Protein AF-A0A8T5DJH9-F1 (afdb_monomer)

Solvent-accessible surface area (backbone atoms only — not comparable to full-atom values): 6081 Å² total; per-residue (Å²): 113,91,72,55,68,74,57,42,52,52,52,35,53,40,42,75,71,71,45,51,72,66,62,48,31,74,74,41,70,94,45,56,65,64,42,52,57,72,70,37,81,78,52,51,71,70,54,46,52,51,49,43,51,54,48,60,59,47,54,80,76,50,86,52,70,66,66,40,49,53,48,50,55,50,41,52,53,53,48,50,54,51,49,52,52,52,52,52,52,51,55,50,51,54,51,49,51,57,50,54,64,60,72,77,108

Radius of gyration: 17.49 Å; Cα contacts (8 Å, |Δi|>4): 54; chains: 1; bounding box: 40×26×56 Å

Secondary structure (DSSP, 8-state):
-PPPHHHHHHHHHHHHTT--HHHHHHH-TTS-HHHHHHHSS---HHHHHHHHHHHHHHHTT--SHHHHHHHHHHHHHHHHHHHHHHHHHHHHHHHHHHHHHHHT-

pLDDT: mean 86.36, std 9.09, range [48.19, 95.81]

Nearest PDB structures (foldseek):
  4a5x-assembly1_A  TM=6.898E-01  e=7.047E-01  Homo sapiens
  2ymb-assembly1_D  TM=5.860E-01  e=9.003E-01  Homo sapiens
  3k6c-assembly1_J  TM=7.624E-01  e=6.791E+00  Nitrosomonas europaea

Foldseek 3Di:
DADDPVLLVVLLVCVVVVDDLVNVCVVCVVDDSVNNQVSHLDHPLVRLVVVLVVLVVVLVVDDDPVVNVVSVVVNVVSVVSSVVVVVVVVVVVVVVVVVVVVVVD

Mean predicted aligned error: 8.23 Å

Structure (mmCIF, N/CA/C/O backbone):
data_AF-A0A8T5DJH9-F1
#
_entry.id   AF-A0A8T5DJH9-F1
#
loop_
_atom_site.group_PDB
_atom_site.id
_atom_site.type_symbol
_atom_site.label_atom_id
_atom_site.label_alt_id
_atom_site.label_comp_id
_atom_site.label_asym_id
_atom_site.label_entity_id
_atom_site.label_seq_id
_atom_site.pdbx_PDB_ins_code
_atom_site.Cartn_x
_atom_site.Cartn_y
_atom_site.Cartn_z
_atom_site.occupancy
_atom_site.B_iso_or_equiv
_atom_site.auth_seq_id
_atom_site.auth_comp_id
_atom_site.auth_asym_id
_atom_site.auth_atom_id
_atom_site.pdbx_PDB_model_num
ATOM 1 N N . MET A 1 1 ? -11.470 5.665 -16.719 1.00 77.94 1 MET A N 1
ATOM 2 C CA . MET A 1 1 ? -11.684 7.118 -16.512 1.00 77.94 1 MET A CA 1
ATOM 3 C C . MET A 1 1 ? -10.792 7.653 -15.392 1.00 77.94 1 MET A C 1
ATOM 5 O O . MET A 1 1 ? -10.798 7.104 -14.300 1.00 77.94 1 MET A O 1
ATOM 9 N N . LYS A 1 2 ? -10.048 8.749 -15.609 1.00 84.81 2 LYS A N 1
ATOM 10 C CA . LYS A 1 2 ? -9.227 9.363 -14.545 1.00 84.81 2 LYS A CA 1
ATOM 11 C C . LYS A 1 2 ? -10.114 9.991 -13.459 1.00 84.81 2 LYS A C 1
ATOM 13 O O . LYS A 1 2 ? -10.923 10.874 -13.744 1.00 84.81 2 LYS A O 1
ATOM 18 N N . ILE A 1 3 ? -9.955 9.549 -12.216 1.00 88.00 3 ILE A N 1
ATOM 19 C CA . ILE A 1 3 ? -10.671 10.055 -11.045 1.00 88.00 3 ILE A CA 1
ATOM 20 C C . ILE A 1 3 ? -10.102 11.429 -10.682 1.00 88.00 3 ILE A C 1
ATOM 22 O O . ILE A 1 3 ? -8.890 11.612 -10.566 1.00 88.00 3 ILE A O 1
ATOM 26 N N . LYS A 1 4 ? -10.983 12.417 -10.480 1.00 91.75 4 LYS A N 1
ATOM 27 C CA . LYS A 1 4 ? -10.573 13.766 -10.051 1.00 91.75 4 LYS A CA 1
ATOM 28 C C . LYS A 1 4 ? -9.800 13.688 -8.729 1.00 91.75 4 LYS A C 1
ATOM 30 O O . LYS A 1 4 ? -10.285 13.056 -7.792 1.00 91.75 4 LYS A O 1
ATOM 35 N N . THR A 1 5 ? -8.681 14.407 -8.607 1.00 87.19 5 THR A N 1
ATOM 36 C CA . THR A 1 5 ? -7.777 14.378 -7.436 1.00 87.19 5 THR A CA 1
ATOM 37 C C . THR A 1 5 ? -8.513 14.507 -6.099 1.00 87.19 5 THR A C 1
ATOM 39 O O . THR A 1 5 ? -8.337 13.678 -5.213 1.00 87.19 5 THR A O 1
ATOM 42 N N . ASN A 1 6 ? -9.437 15.466 -5.975 1.00 90.25 6 ASN A N 1
ATOM 43 C CA . ASN A 1 6 ? -10.221 15.656 -4.746 1.00 90.25 6 ASN A CA 1
ATOM 44 C C . ASN A 1 6 ? -11.140 14.468 -4.426 1.00 90.25 6 ASN A C 1
ATOM 46 O O . ASN A 1 6 ? -11.379 14.157 -3.262 1.00 90.25 6 ASN A O 1
ATOM 50 N N . THR A 1 7 ? -11.676 13.801 -5.450 1.00 91.31 7 THR A N 1
ATOM 51 C CA . THR A 1 7 ? -12.480 12.587 -5.252 1.00 91.31 7 THR A CA 1
ATOM 52 C C . THR A 1 7 ? -11.593 11.420 -4.842 1.00 91.31 7 THR A C 1
ATOM 54 O O . THR A 1 7 ? -11.943 10.685 -3.926 1.00 91.31 7 THR A O 1
ATOM 57 N N . LEU A 1 8 ? -10.414 11.309 -5.451 1.00 88.56 8 LEU A N 1
ATOM 58 C CA . LEU A 1 8 ? -9.455 10.265 -5.134 1.00 88.56 8 LEU A CA 1
ATOM 59 C C . LEU A 1 8 ? -8.951 10.355 -3.686 1.00 88.56 8 LEU A C 1
ATOM 61 O O . LEU A 1 8 ? -8.878 9.344 -2.994 1.00 88.56 8 LEU A O 1
ATOM 65 N N . ILE A 1 9 ? -8.687 11.570 -3.192 1.00 88.69 9 ILE A N 1
ATOM 66 C CA . ILE A 1 9 ? -8.342 11.816 -1.782 1.00 88.69 9 ILE A CA 1
ATOM 67 C C . ILE A 1 9 ? -9.456 11.305 -0.860 1.00 88.69 9 ILE A C 1
ATOM 69 O O . ILE A 1 9 ? -9.178 10.576 0.090 1.00 88.69 9 ILE A O 1
ATOM 73 N N . LYS A 1 10 ? -10.722 11.623 -1.162 1.00 92.38 10 LYS A N 1
ATOM 74 C CA . LYS A 1 10 ? -11.873 11.164 -0.367 1.00 92.38 10 LYS A CA 1
ATOM 75 C C . LYS A 1 10 ? -12.033 9.643 -0.393 1.00 92.38 10 LYS A C 1
ATOM 77 O O . LYS A 1 10 ? -12.339 9.054 0.638 1.00 92.38 10 LYS A O 1
ATOM 82 N N . MET A 1 11 ? -11.819 9.001 -1.541 1.00 91.94 11 MET A N 1
ATOM 83 C CA . MET A 1 11 ? -11.839 7.537 -1.654 1.00 91.94 11 MET A CA 1
ATOM 84 C C . MET A 1 11 ? -10.741 6.904 -0.793 1.00 91.94 11 MET A C 1
ATOM 86 O O . MET A 1 11 ? -11.022 6.009 -0.004 1.00 91.94 11 MET A O 1
ATOM 90 N N . ASN A 1 12 ? -9.520 7.438 -0.847 1.00 85.00 12 ASN A N 1
ATOM 91 C CA . ASN A 1 12 ? -8.411 6.964 -0.017 1.00 85.00 12 ASN A CA 1
ATOM 92 C C . ASN A 1 12 ? -8.666 7.158 1.484 1.00 85.00 12 ASN A C 1
ATOM 94 O O . ASN A 1 12 ? -8.306 6.297 2.278 1.00 85.00 12 ASN A O 1
ATOM 98 N N . GLN A 1 13 ? -9.329 8.247 1.881 1.00 86.25 13 GLN A N 1
ATOM 99 C CA . GLN A 1 13 ? -9.751 8.454 3.270 1.00 86.25 13 GLN A CA 1
ATOM 100 C C . GLN A 1 13 ? -10.807 7.439 3.725 1.00 86.25 13 GLN A C 1
ATOM 102 O O . GLN A 1 13 ? -10.816 7.063 4.892 1.00 86.25 13 GLN A O 1
ATOM 107 N N . LEU A 1 14 ? -11.708 7.004 2.837 1.00 87.50 14 LEU A N 1
ATO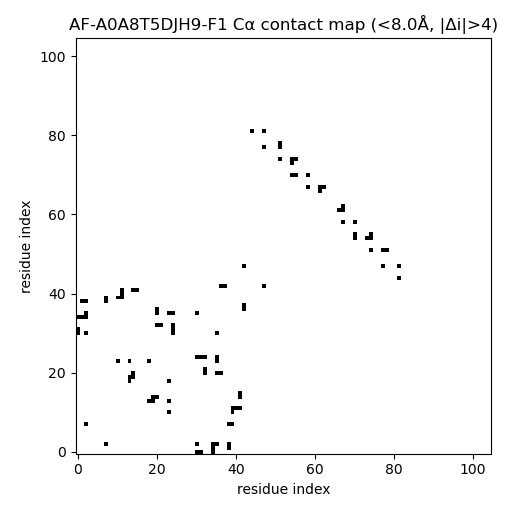M 108 C CA . LEU A 1 14 ? -12.683 5.956 3.158 1.00 87.50 14 LEU A CA 1
ATOM 109 C C . LEU A 1 14 ? -11.984 4.610 3.365 1.00 87.50 14 LEU A C 1
ATOM 111 O O . LEU A 1 14 ? -12.264 3.943 4.358 1.00 87.50 14 LEU A O 1
ATOM 115 N N . LEU A 1 15 ? -11.033 4.266 2.494 1.00 82.12 15 LEU A N 1
ATOM 116 C CA . LEU A 1 15 ? -10.209 3.061 2.647 1.00 82.12 15 LEU A CA 1
ATOM 117 C C . LEU A 1 15 ? -9.423 3.090 3.968 1.00 82.12 15 LEU A C 1
ATOM 119 O O . LEU A 1 15 ? -9.449 2.120 4.718 1.00 82.12 15 LEU A O 1
ATOM 123 N N . ALA A 1 16 ? -8.822 4.232 4.319 1.00 72.62 16 ALA A N 1
ATOM 124 C CA . ALA A 1 16 ? -8.121 4.416 5.595 1.00 72.62 16 ALA A CA 1
ATOM 125 C C . ALA A 1 16 ? -9.033 4.264 6.830 1.00 72.62 16 ALA A C 1
ATOM 127 O O . ALA A 1 16 ? -8.558 3.967 7.922 1.00 72.62 16 ALA A O 1
ATOM 128 N N . LYS A 1 17 ? -10.348 4.461 6.669 1.00 80.81 17 LYS A N 1
ATOM 129 C CA . LYS A 1 17 ? -11.366 4.241 7.710 1.00 80.81 17 LYS A CA 1
ATOM 130 C C . LYS A 1 17 ? -11.944 2.819 7.694 1.00 80.81 17 LYS A C 1
ATOM 132 O O . LYS A 1 17 ? -12.938 2.570 8.369 1.00 80.81 17 LYS A O 1
ATOM 137 N N . GLY A 1 18 ? -11.359 1.908 6.915 1.00 75.44 18 GLY A N 1
ATOM 138 C CA . GLY A 1 18 ? -11.765 0.505 6.841 1.00 75.44 18 GLY A CA 1
ATOM 139 C C . GLY A 1 18 ? -12.909 0.211 5.870 1.00 75.44 18 GLY A C 1
ATOM 140 O O . GLY A 1 18 ? -13.440 -0.895 5.898 1.00 75.44 18 GLY A O 1
ATOM 141 N N . LYS A 1 19 ? -13.308 1.161 5.011 1.00 84.50 19 LYS A N 1
ATOM 142 C CA . LYS A 1 19 ? -14.260 0.869 3.926 1.00 84.50 19 LYS A CA 1
ATOM 143 C C . LYS A 1 19 ? -13.597 0.039 2.834 1.00 84.50 19 LYS A C 1
ATOM 145 O O . LYS A 1 19 ? -12.410 0.203 2.565 1.00 84.50 19 LYS A O 1
ATOM 150 N N . THR A 1 20 ? -14.368 -0.835 2.198 1.00 83.94 20 THR A N 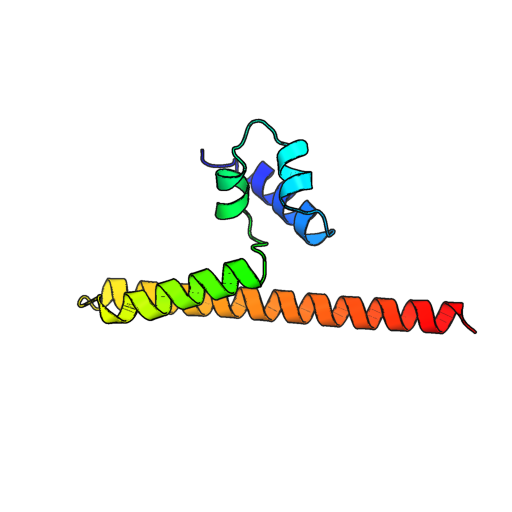1
ATOM 151 C CA . THR A 1 20 ? -13.895 -1.671 1.090 1.00 83.94 20 THR A CA 1
ATOM 152 C C . THR A 1 20 ? -13.957 -0.919 -0.244 1.00 83.94 20 THR A C 1
ATOM 154 O O . THR A 1 20 ? -14.609 0.118 -0.368 1.00 83.94 20 THR A O 1
ATOM 157 N N . ILE A 1 21 ? -13.293 -1.445 -1.279 1.00 85.44 21 ILE A N 1
ATOM 158 C CA . ILE A 1 21 ? -13.432 -0.917 -2.648 1.00 85.44 21 ILE A CA 1
ATOM 159 C C . ILE A 1 21 ? -14.880 -1.073 -3.142 1.00 85.44 21 ILE A C 1
ATOM 161 O O . ILE A 1 21 ? -15.365 -0.182 -3.833 1.00 85.44 21 ILE A O 1
ATOM 165 N N . ALA A 1 22 ? -15.586 -2.135 -2.731 1.00 87.25 22 ALA A N 1
ATOM 166 C CA . ALA A 1 22 ? -17.007 -2.323 -3.025 1.00 87.25 22 ALA A CA 1
ATOM 167 C C . ALA A 1 22 ? -17.869 -1.211 -2.400 1.00 87.25 22 ALA A C 1
ATOM 169 O O . ALA A 1 22 ? -18.611 -0.551 -3.120 1.00 87.25 22 ALA A O 1
ATOM 170 N N . ASP A 1 23 ? -17.658 -0.881 -1.118 1.00 91.38 23 ASP A N 1
ATOM 171 C CA . ASP A 1 23 ? -18.370 0.227 -0.453 1.00 91.38 23 ASP A CA 1
ATOM 172 C C . ASP 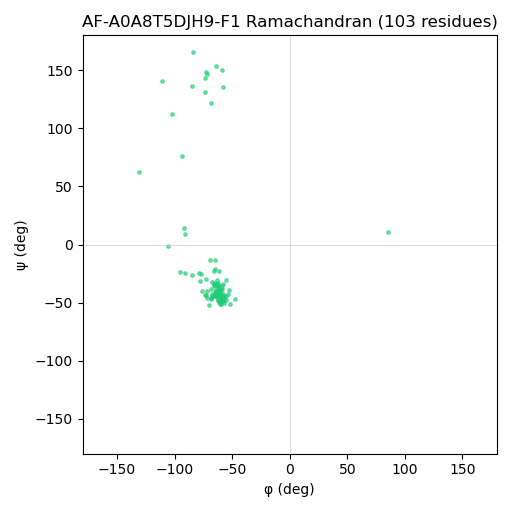A 1 23 ? -18.152 1.572 -1.173 1.00 91.38 23 ASP A C 1
ATOM 174 O O . ASP A 1 23 ? -19.004 2.464 -1.175 1.00 91.38 23 ASP A O 1
ATOM 178 N N . ILE A 1 24 ? -16.957 1.763 -1.740 1.00 92.19 24 ILE A N 1
ATOM 179 C CA . ILE A 1 24 ? -16.605 2.974 -2.484 1.00 92.19 24 ILE A CA 1
ATOM 180 C C . ILE A 1 24 ? -17.238 2.958 -3.870 1.00 92.19 24 ILE A C 1
ATOM 182 O O . ILE A 1 24 ? -17.709 4.002 -4.316 1.00 92.19 24 ILE A O 1
ATOM 186 N N . TYR A 1 25 ? -17.266 1.810 -4.539 1.00 92.69 25 TYR A N 1
ATOM 187 C CA . TYR A 1 25 ? -17.947 1.642 -5.816 1.00 92.69 25 TYR A CA 1
ATOM 188 C C . TYR A 1 25 ? -19.436 1.988 -5.696 1.00 92.69 25 TYR A C 1
ATOM 190 O O . TYR A 1 25 ? -19.911 2.847 -6.439 1.00 92.69 25 TYR A O 1
ATOM 198 N N . ASP A 1 26 ? -20.114 1.468 -4.671 1.00 94.31 26 ASP A N 1
ATOM 199 C CA . ASP A 1 26 ? -21.524 1.770 -4.393 1.00 94.31 26 ASP A CA 1
ATOM 200 C C . ASP A 1 26 ? -21.759 3.272 -4.163 1.00 94.31 26 ASP A C 1
ATOM 202 O O . ASP A 1 26 ? -22.763 3.846 -4.588 1.00 94.31 26 ASP A O 1
ATOM 206 N N . LYS A 1 27 ? -20.799 3.952 -3.523 1.00 94.94 27 LYS A N 1
ATOM 207 C CA . LYS A 1 27 ? -20.867 5.394 -3.241 1.00 94.94 27 LYS A CA 1
ATOM 208 C C . LYS A 1 27 ? -20.518 6.279 -4.441 1.00 94.94 27 LYS A C 1
ATOM 210 O O . LYS A 1 27 ? -20.907 7.449 -4.475 1.00 94.94 27 LYS A O 1
ATOM 215 N N . TYR A 1 28 ? -19.752 5.771 -5.402 1.00 92.94 28 TYR A N 1
ATOM 216 C CA . TYR A 1 28 ? -19.293 6.530 -6.563 1.00 92.94 28 TYR A CA 1
ATOM 217 C C . TYR A 1 28 ? -19.548 5.766 -7.874 1.00 92.94 28 TYR A C 1
ATOM 219 O O . TYR A 1 28 ? -18.598 5.535 -8.627 1.00 92.94 28 TYR A O 1
ATOM 227 N N . PRO A 1 29 ? -20.820 5.484 -8.220 1.00 90.12 29 PRO A N 1
ATOM 228 C CA . PRO A 1 29 ? -21.188 4.617 -9.348 1.00 90.12 29 PRO A CA 1
ATOM 229 C C . PRO A 1 29 ? -20.782 5.174 -10.720 1.00 90.12 29 PRO A C 1
ATOM 231 O O . PRO A 1 29 ? -20.772 4.464 -11.717 1.00 90.12 29 PRO A O 1
ATOM 234 N N . ARG A 1 30 ? -20.411 6.460 -10.789 1.00 93.31 30 ARG A N 1
ATOM 235 C CA . ARG A 1 30 ? -19.884 7.093 -12.008 1.00 93.31 30 ARG A CA 1
ATOM 236 C C . ARG A 1 30 ? -18.494 6.596 -12.422 1.00 93.31 30 ARG A C 1
ATOM 238 O O . ARG A 1 30 ? -18.033 6.961 -13.499 1.00 93.31 30 ARG A O 1
ATOM 245 N N . TYR A 1 31 ? -17.787 5.883 -11.548 1.00 91.81 31 TYR A N 1
ATOM 246 C CA . TYR A 1 31 ? -16.487 5.299 -11.858 1.00 91.81 31 TYR A CA 1
ATOM 247 C C . TYR A 1 31 ? -16.621 3.787 -11.914 1.00 91.81 31 TYR A C 1
ATOM 249 O O . TYR A 1 31 ? -17.311 3.191 -11.090 1.00 91.81 31 TYR A O 1
ATOM 257 N N . SER A 1 32 ? -15.928 3.170 -12.867 1.00 90.25 32 SER A N 1
ATOM 258 C CA . SER A 1 32 ? -15.853 1.716 -12.902 1.00 90.25 32 SER A CA 1
ATOM 259 C C . SER A 1 32 ? -15.134 1.191 -11.660 1.00 90.25 32 SER A C 1
ATOM 261 O O . SER A 1 32 ? -14.287 1.871 -11.068 1.00 90.25 32 SER A O 1
ATOM 263 N N . TYR A 1 33 ? -15.454 -0.045 -11.285 1.00 83.50 33 TYR A N 1
ATOM 264 C CA . TYR A 1 33 ? -14.749 -0.741 -10.216 1.00 83.50 33 TYR A CA 1
ATOM 265 C C . TYR A 1 33 ? -13.231 -0.747 -10.465 1.00 83.50 33 TYR A C 1
ATOM 267 O O . TYR A 1 33 ? -12.452 -0.430 -9.567 1.00 83.50 33 TYR A O 1
ATOM 275 N N . ASP A 1 34 ? -12.822 -0.996 -11.712 1.00 81.38 34 ASP A N 1
ATOM 276 C CA . ASP A 1 34 ? -11.420 -0.979 -12.132 1.00 81.38 34 ASP A CA 1
ATOM 277 C C . ASP A 1 34 ? -10.774 0.400 -11.978 1.00 81.38 34 ASP A C 1
ATOM 279 O O . ASP A 1 34 ? -9.645 0.501 -11.497 1.00 81.38 34 ASP A O 1
ATOM 283 N N . ASP A 1 35 ? -11.477 1.482 -12.321 1.00 84.62 35 ASP A N 1
ATOM 284 C CA . ASP A 1 35 ? -10.954 2.838 -12.144 1.00 84.62 35 ASP A CA 1
ATOM 285 C C . ASP A 1 35 ? -10.648 3.140 -10.676 1.00 84.62 35 ASP A C 1
ATOM 287 O O . ASP A 1 35 ? -9.598 3.711 -10.369 1.00 84.62 35 ASP A O 1
ATOM 291 N N . ILE A 1 36 ? -11.541 2.738 -9.769 1.00 85.75 36 ILE A N 1
ATOM 292 C CA . ILE A 1 36 ? -11.365 2.911 -8.323 1.00 85.75 36 ILE A CA 1
ATOM 293 C C . ILE A 1 36 ? -10.223 2.018 -7.832 1.00 85.75 36 ILE A C 1
ATOM 295 O O . ILE A 1 36 ? -9.326 2.493 -7.131 1.00 85.75 36 ILE A O 1
ATOM 299 N N . TYR A 1 37 ? -10.216 0.749 -8.238 1.00 79.69 37 TYR A N 1
ATOM 300 C CA . TYR A 1 37 ? -9.204 -0.230 -7.854 1.00 79.69 37 TYR A CA 1
ATOM 301 C C . TYR A 1 37 ? -7.787 0.202 -8.253 1.00 79.69 37 TYR A C 1
ATOM 303 O O . TYR A 1 37 ? -6.861 0.144 -7.443 1.00 79.69 37 TYR A O 1
ATOM 311 N N . TRP A 1 38 ? -7.603 0.678 -9.485 1.00 75.12 38 TRP A N 1
ATOM 312 C CA . TRP A 1 38 ? -6.279 1.038 -9.991 1.00 75.12 38 TRP A CA 1
ATOM 313 C C . TRP A 1 38 ? -5.774 2.385 -9.482 1.00 75.12 38 TRP A C 1
ATOM 315 O O . TRP A 1 38 ? -4.561 2.553 -9.320 1.00 75.12 38 TRP A O 1
ATOM 325 N N . GLN A 1 39 ? -6.666 3.345 -9.232 1.00 84.56 39 GLN A N 1
ATOM 326 C CA . GLN A 1 39 ? -6.260 4.718 -8.916 1.00 84.56 39 GLN A CA 1
ATOM 327 C C . GLN A 1 39 ? -6.179 4.996 -7.414 1.00 84.56 39 GLN A C 1
ATOM 329 O O . GLN A 1 39 ? -5.450 5.905 -7.014 1.00 84.56 39 GLN A O 1
ATOM 334 N N . THR A 1 40 ? -6.894 4.246 -6.569 1.00 81.06 40 THR A N 1
ATOM 335 C CA . THR A 1 40 ? -6.812 4.410 -5.109 1.00 81.06 40 THR A CA 1
ATOM 336 C C . THR A 1 40 ? -5.489 3.878 -4.537 1.00 81.06 40 THR A C 1
ATOM 338 O O . THR A 1 40 ? -4.879 2.948 -5.062 1.00 81.06 40 THR A O 1
ATOM 341 N N . LYS A 1 41 ? -5.019 4.515 -3.455 1.00 65.94 41 LYS A N 1
ATOM 342 C CA . LYS A 1 41 ? -3.759 4.211 -2.755 1.00 65.94 41 LYS A CA 1
ATOM 343 C C . LYS A 1 41 ? -3.825 2.917 -1.944 1.00 65.94 41 LYS A C 1
ATOM 345 O O . LYS A 1 41 ? -2.811 2.256 -1.760 1.00 65.94 41 LYS A O 1
ATOM 350 N N . TYR A 1 42 ? -5.004 2.544 -1.452 1.00 60.91 42 TYR A N 1
ATOM 351 C CA . TYR A 1 42 ? -5.176 1.335 -0.645 1.00 60.91 42 TYR A CA 1
ATOM 352 C C . T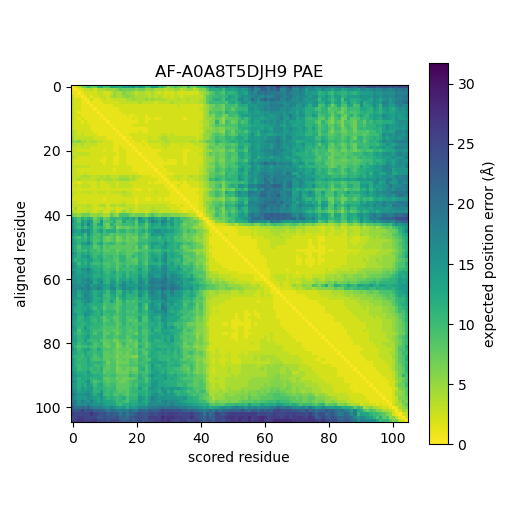YR A 1 42 ? -5.575 0.163 -1.532 1.00 60.91 42 TYR A C 1
ATOM 354 O O . TYR A 1 42 ? -6.730 -0.255 -1.595 1.00 60.91 42 TYR A O 1
ATOM 362 N N . ARG A 1 43 ? -4.578 -0.362 -2.239 1.00 64.56 43 ARG A N 1
ATOM 363 C CA . ARG A 1 43 ? -4.683 -1.669 -2.881 1.00 64.56 43 ARG A CA 1
ATOM 364 C C . ARG A 1 43 ? -4.610 -2.736 -1.786 1.00 64.56 43 ARG A C 1
ATOM 366 O O . ARG A 1 43 ? -3.901 -2.566 -0.798 1.00 64.56 43 ARG A O 1
ATOM 373 N N . SER A 1 44 ? -5.365 -3.823 -1.933 1.00 72.00 44 SER A N 1
ATOM 374 C CA . SER A 1 44 ? -5.293 -4.933 -0.976 1.00 72.00 44 SER A CA 1
ATOM 375 C C . SER A 1 44 ? -3.864 -5.482 -0.914 1.00 72.00 44 SER A C 1
ATOM 377 O O . SER A 1 44 ? -3.162 -5.477 -1.925 1.00 72.00 44 SER A O 1
ATOM 379 N N . PHE A 1 45 ? -3.440 -6.022 0.231 1.00 79.88 45 PHE A N 1
ATOM 380 C CA . PHE A 1 45 ? -2.103 -6.620 0.369 1.00 79.88 45 PHE A CA 1
ATOM 381 C C . PHE A 1 45 ? -1.810 -7.666 -0.709 1.00 79.88 45 PHE A C 1
ATOM 383 O O . PHE A 1 45 ? -0.715 -7.714 -1.270 1.00 79.88 45 PHE A O 1
ATOM 390 N N . VAL A 1 46 ? -2.823 -8.463 -1.055 1.00 79.00 46 VAL A N 1
ATOM 391 C CA . VAL A 1 46 ? -2.752 -9.455 -2.132 1.00 79.00 46 VAL A CA 1
ATOM 392 C C . VAL A 1 46 ? -2.546 -8.779 -3.490 1.00 79.00 46 VAL A C 1
ATOM 394 O O . VAL A 1 46 ? -1.696 -9.215 -4.268 1.00 79.00 46 VAL A O 1
ATOM 397 N N . GLY A 1 47 ? -3.282 -7.699 -3.769 1.00 78.88 47 GLY A N 1
ATOM 398 C CA . GLY A 1 47 ? -3.127 -6.900 -4.983 1.00 78.88 47 GLY A CA 1
ATOM 399 C C . GLY A 1 47 ? -1.729 -6.294 -5.092 1.00 78.88 47 GLY A C 1
ATOM 400 O O . GLY A 1 47 ? -1.063 -6.482 -6.112 1.00 78.88 47 GLY A O 1
ATOM 401 N N . THR A 1 48 ? -1.251 -5.648 -4.024 1.00 83.75 48 THR A N 1
ATOM 402 C CA . THR A 1 48 ? 0.094 -5.057 -3.912 1.00 83.75 48 THR A CA 1
ATOM 403 C C . THR A 1 48 ? 1.184 -6.096 -4.142 1.00 83.75 48 THR A C 1
ATOM 405 O O . THR A 1 48 ? 2.004 -5.927 -5.047 1.00 83.75 48 THR A O 1
ATOM 408 N N . LYS A 1 49 ? 1.117 -7.247 -3.458 1.00 89.19 49 LYS A N 1
ATOM 409 C CA . LYS A 1 49 ? 2.029 -8.381 -3.682 1.00 89.19 49 LYS A CA 1
ATOM 410 C C . LYS A 1 49 ? 2.029 -8.840 -5.143 1.00 89.19 49 LYS A C 1
ATOM 412 O O . LYS A 1 49 ? 3.092 -9.103 -5.712 1.00 89.19 49 LYS A O 1
ATOM 417 N N . ARG A 1 50 ? 0.851 -8.956 -5.769 1.00 86.19 50 ARG A N 1
ATOM 418 C C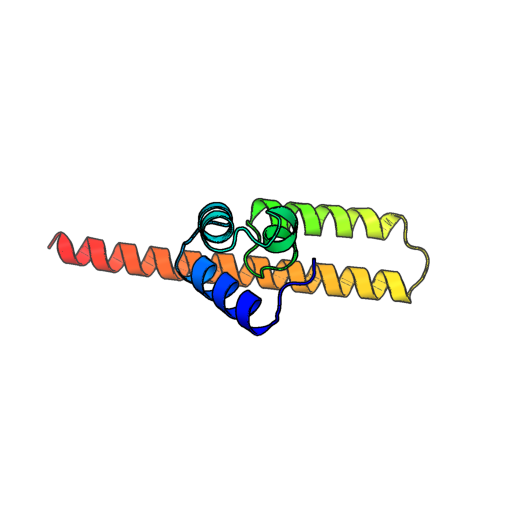A . ARG A 1 50 ? 0.728 -9.399 -7.167 1.00 86.19 50 ARG A CA 1
ATOM 419 C C . ARG A 1 50 ? 1.388 -8.416 -8.131 1.00 86.19 50 ARG A C 1
ATOM 421 O O . ARG A 1 50 ? 2.057 -8.850 -9.065 1.00 86.19 50 ARG A O 1
ATOM 428 N N . MET A 1 51 ? 1.240 -7.112 -7.907 1.00 85.75 51 MET A N 1
ATOM 429 C CA . MET A 1 51 ? 1.895 -6.105 -8.748 1.00 85.75 51 MET A CA 1
ATOM 430 C C . MET A 1 51 ? 3.404 -6.112 -8.570 1.00 85.75 51 MET A C 1
ATOM 432 O O . MET A 1 51 ? 4.091 -6.171 -9.585 1.00 85.75 51 MET A O 1
ATOM 436 N N . ILE A 1 52 ? 3.909 -6.155 -7.332 1.00 91.81 52 ILE A N 1
ATOM 437 C CA . ILE A 1 52 ? 5.348 -6.309 -7.062 1.00 91.81 52 ILE A CA 1
ATOM 438 C C . ILE A 1 52 ? 5.882 -7.521 -7.831 1.00 91.81 52 ILE A C 1
ATOM 440 O O . ILE A 1 52 ? 6.805 -7.399 -8.630 1.00 91.81 52 ILE A O 1
ATOM 444 N N . THR A 1 53 ? 5.220 -8.673 -7.693 1.00 93.69 53 THR A N 1
ATOM 445 C CA . THR A 1 53 ? 5.602 -9.916 -8.385 1.00 93.69 53 THR A CA 1
ATOM 446 C C . THR A 1 53 ? 5.644 -9.739 -9.905 1.00 93.69 53 THR A C 1
ATOM 448 O O . THR A 1 53 ? 6.598 -10.154 -10.561 1.00 93.69 53 THR A O 1
ATOM 451 N N . ASN A 1 54 ? 4.621 -9.109 -10.487 1.00 90.75 54 ASN A N 1
ATOM 452 C CA . ASN A 1 54 ? 4.558 -8.877 -11.928 1.00 90.75 54 ASN A CA 1
ATOM 453 C C . ASN A 1 54 ? 5.660 -7.920 -12.411 1.00 90.75 54 ASN A C 1
ATOM 455 O O . ASN A 1 54 ? 6.183 -8.108 -13.506 1.00 90.75 54 ASN A O 1
ATOM 459 N N . ARG A 1 55 ? 6.023 -6.908 -11.615 1.00 92.38 55 ARG A N 1
ATOM 460 C CA . ARG A 1 55 ? 7.081 -5.936 -11.944 1.00 92.38 55 ARG A CA 1
ATOM 461 C C . ARG A 1 55 ? 8.459 -6.576 -11.838 1.00 92.38 55 ARG A C 1
ATOM 463 O O . ARG A 1 55 ? 9.244 -6.447 -12.772 1.00 92.38 55 ARG A O 1
ATOM 470 N N . VAL A 1 56 ? 8.698 -7.365 -10.790 1.00 95.81 56 VAL A N 1
ATOM 471 C CA . VAL A 1 56 ? 9.920 -8.171 -10.636 1.00 95.81 56 VAL A CA 1
ATOM 472 C C . VAL A 1 56 ? 10.100 -9.117 -11.824 1.00 95.81 56 VAL A C 1
ATOM 474 O O . VAL A 1 56 ? 11.174 -9.161 -12.412 1.00 95.81 56 VAL A O 1
ATOM 477 N N . ARG A 1 57 ? 9.045 -9.826 -12.248 1.00 94.31 57 ARG A N 1
ATOM 478 C CA . ARG A 1 57 ? 9.104 -10.672 -13.455 1.00 94.31 57 ARG A CA 1
ATOM 479 C C . ARG A 1 57 ? 9.409 -9.861 -14.713 1.00 94.31 57 ARG A C 1
ATOM 481 O O . ARG A 1 57 ? 10.184 -10.306 -15.548 1.00 94.31 57 ARG A O 1
ATOM 488 N N . LYS A 1 58 ? 8.840 -8.657 -14.839 1.00 92.56 58 LYS A N 1
ATOM 489 C CA . LYS A 1 58 ? 9.070 -7.777 -15.992 1.00 92.56 58 LYS A CA 1
ATOM 490 C C . LYS A 1 58 ? 10.531 -7.326 -16.116 1.00 92.56 58 LYS A C 1
ATOM 492 O O . LYS A 1 58 ? 10.990 -7.157 -17.241 1.00 92.56 58 LYS A O 1
ATOM 497 N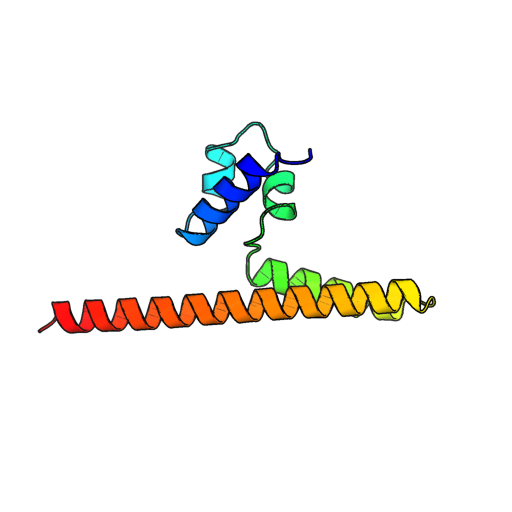 N . LEU A 1 59 ? 11.271 -7.197 -15.008 1.00 93.56 59 LEU A N 1
ATOM 498 C CA . LEU A 1 59 ? 12.701 -6.847 -15.036 1.00 93.56 59 LEU A CA 1
ATOM 499 C C . LEU A 1 59 ? 13.535 -7.808 -15.896 1.00 93.56 59 LEU A C 1
ATOM 501 O O . LEU A 1 59 ? 14.510 -7.374 -16.502 1.00 93.56 59 LEU A O 1
ATOM 505 N N . GLN A 1 60 ? 13.137 -9.082 -15.990 1.00 93.12 60 GLN A N 1
ATOM 506 C CA . GLN A 1 60 ? 13.845 -10.100 -16.777 1.00 93.12 60 GLN A CA 1
ATOM 507 C C . GLN A 1 60 ? 13.821 -9.819 -18.285 1.00 93.12 60 GLN A C 1
ATOM 509 O O . GLN A 1 60 ? 14.690 -10.292 -19.009 1.00 93.12 60 GLN A O 1
ATOM 514 N N . PHE A 1 61 ? 12.843 -9.045 -18.759 1.00 94.19 61 PHE A N 1
ATOM 515 C CA . PHE A 1 61 ? 12.625 -8.784 -20.184 1.00 94.19 61 PHE A CA 1
ATOM 516 C C . PHE A 1 61 ? 13.048 -7.372 -20.609 1.00 94.19 61 PHE A C 1
ATOM 518 O O . PHE A 1 61 ? 12.898 -7.004 -21.772 1.00 94.19 61 PHE A O 1
ATOM 525 N N . VAL A 1 62 ? 13.535 -6.550 -19.674 1.00 94.25 62 VAL A N 1
ATOM 526 C CA . VAL A 1 62 ? 13.827 -5.131 -19.910 1.00 94.25 62 VAL A CA 1
ATOM 527 C C . VAL A 1 62 ? 15.325 -4.936 -20.096 1.00 94.25 62 VAL A C 1
ATOM 529 O O . VAL A 1 62 ? 16.119 -5.073 -19.160 1.00 94.25 62 VAL A O 1
ATOM 532 N N . ASN A 1 63 ? 15.711 -4.581 -21.318 1.00 93.12 63 ASN A N 1
ATOM 533 C CA . ASN A 1 63 ? 17.113 -4.433 -21.708 1.00 93.12 63 ASN A CA 1
ATOM 534 C C . ASN A 1 63 ? 17.639 -3.009 -21.514 1.00 93.12 63 ASN A C 1
ATOM 536 O O . ASN A 1 63 ? 18.837 -2.821 -21.313 1.00 93.12 63 ASN A O 1
ATOM 540 N N . ASP A 1 64 ? 16.764 -2.005 -21.528 1.00 95.50 64 ASP A N 1
ATOM 541 C CA . ASP A 1 64 ? 17.174 -0.618 -21.396 1.00 95.50 64 ASP A CA 1
ATOM 542 C C . ASP A 1 64 ? 17.323 -0.202 -19.922 1.00 95.50 64 ASP A C 1
ATOM 544 O O . ASP A 1 64 ? 16.506 -0.511 -19.049 1.00 95.50 64 A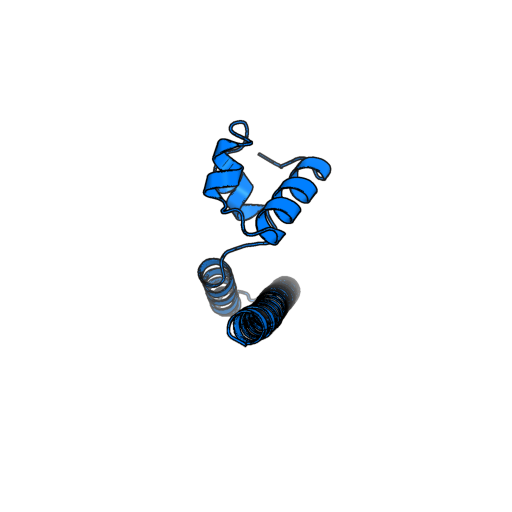SP A O 1
ATOM 548 N N . LYS A 1 65 ? 18.407 0.523 -19.634 1.00 95.12 65 LYS A N 1
ATOM 549 C CA . LYS A 1 65 ? 18.770 0.935 -18.271 1.00 95.12 65 LYS A CA 1
ATOM 550 C C . LYS A 1 65 ? 17.722 1.854 -17.636 1.00 95.12 65 LYS A C 1
ATOM 552 O O . LYS A 1 65 ? 17.506 1.781 -16.429 1.00 95.12 65 LYS A O 1
ATOM 557 N N . VAL A 1 66 ? 17.089 2.713 -18.434 1.00 95.19 66 VAL A N 1
ATOM 558 C CA . VAL A 1 66 ? 16.131 3.718 -17.953 1.00 95.19 66 VAL A CA 1
ATOM 559 C C . VAL A 1 66 ? 14.839 3.053 -17.481 1.00 95.19 66 VAL A C 1
ATOM 561 O O . VAL A 1 66 ? 14.441 3.251 -16.336 1.00 95.19 66 VAL A O 1
ATOM 564 N N . SER A 1 67 ? 14.225 2.200 -18.301 1.00 89.88 67 SER A N 1
ATOM 565 C CA . SER A 1 67 ? 13.010 1.471 -17.922 1.00 89.88 67 SER A CA 1
ATOM 566 C C . SER A 1 67 ? 13.285 0.462 -16.818 1.00 89.88 67 SER A C 1
ATOM 568 O O . SER A 1 67 ? 12.430 0.249 -15.961 1.00 89.88 67 SER A O 1
ATOM 570 N N . ARG A 1 68 ? 14.488 -0.131 -16.786 1.00 95.62 68 ARG A N 1
ATOM 571 C CA . ARG A 1 68 ? 14.896 -0.992 -15.672 1.00 95.62 68 ARG A CA 1
ATOM 572 C C . ARG A 1 68 ? 14.936 -0.213 -14.362 1.00 95.62 68 ARG A C 1
ATOM 574 O O . ARG A 1 68 ? 14.363 -0.680 -13.386 1.00 95.62 68 ARG A O 1
ATOM 581 N N . LYS A 1 69 ? 15.557 0.972 -14.352 1.00 95.69 69 LYS A N 1
ATOM 582 C CA . LYS A 1 69 ? 15.566 1.855 -13.180 1.00 95.69 69 LYS A CA 1
ATOM 583 C C . LYS A 1 69 ? 14.144 2.220 -12.755 1.00 95.69 69 LYS A C 1
ATOM 585 O O . LYS A 1 69 ? 13.799 2.016 -11.603 1.00 95.69 69 LYS A O 1
ATOM 590 N N . HIS A 1 70 ? 13.297 2.640 -13.692 1.00 90.75 70 HIS A N 1
ATOM 591 C CA . HIS A 1 70 ? 11.908 2.983 -13.383 1.00 90.75 70 HIS A CA 1
ATOM 592 C C . HIS A 1 70 ? 11.128 1.806 -12.769 1.00 90.75 70 HIS A C 1
ATOM 594 O O . HIS A 1 70 ? 10.305 2.002 -11.879 1.00 90.75 70 HIS A O 1
ATOM 600 N N . LEU A 1 71 ? 11.356 0.575 -13.235 1.00 90.56 71 LEU A N 1
ATOM 601 C CA . LE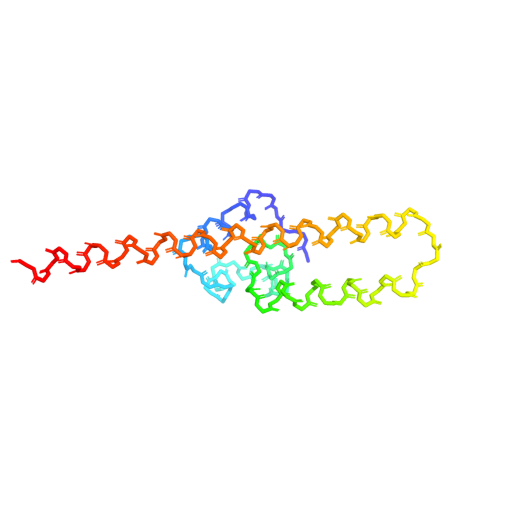U A 1 71 ? 10.729 -0.608 -12.641 1.00 90.56 71 LEU A CA 1
ATOM 602 C C . LEU A 1 71 ? 11.247 -0.900 -11.233 1.00 90.56 71 LEU A C 1
ATOM 604 O O . LEU A 1 71 ? 10.453 -1.308 -10.392 1.00 90.56 71 LEU A O 1
ATOM 608 N N . VAL A 1 72 ? 12.544 -0.706 -10.981 1.00 95.62 72 VAL A N 1
ATOM 609 C CA . VAL A 1 72 ? 13.117 -0.828 -9.632 1.00 95.62 72 VAL A CA 1
ATOM 610 C C . VAL A 1 72 ? 12.485 0.205 -8.700 1.00 95.62 72 VAL A C 1
ATOM 612 O O . VAL A 1 72 ? 11.947 -0.187 -7.670 1.00 95.62 72 VAL A O 1
ATOM 615 N N . ASP A 1 73 ? 12.427 1.471 -9.116 1.00 93.31 73 ASP A N 1
ATOM 616 C CA . ASP A 1 73 ? 11.816 2.554 -8.336 1.00 93.31 73 ASP A CA 1
ATOM 617 C C . ASP A 1 73 ? 10.315 2.266 -8.049 1.00 93.31 73 ASP A C 1
ATOM 619 O O . ASP A 1 73 ? 9.826 2.486 -6.939 1.00 93.31 73 ASP A O 1
ATOM 623 N N . GLU A 1 74 ? 9.567 1.706 -9.018 1.00 88.25 74 GLU A N 1
ATOM 624 C CA . GLU A 1 74 ? 8.166 1.279 -8.819 1.00 88.25 74 GLU A CA 1
ATOM 625 C C . GLU A 1 74 ? 8.056 0.132 -7.798 1.00 88.25 74 GLU A C 1
ATOM 627 O O . GLU A 1 74 ? 7.142 0.120 -6.972 1.00 88.25 74 GLU A O 1
ATOM 632 N N . ILE A 1 75 ? 8.970 -0.842 -7.845 1.00 93.44 75 ILE A N 1
ATOM 633 C CA . ILE A 1 75 ? 8.992 -1.976 -6.910 1.00 93.44 75 ILE A CA 1
ATOM 634 C C . ILE A 1 75 ? 9.297 -1.504 -5.487 1.00 93.44 75 ILE A C 1
ATOM 636 O O . ILE A 1 75 ? 8.619 -1.951 -4.560 1.00 93.44 75 ILE A O 1
ATOM 640 N N . GLU A 1 76 ? 10.274 -0.614 -5.312 1.00 94.56 76 GLU A N 1
ATOM 641 C CA . GLU A 1 76 ? 10.615 -0.026 -4.012 1.00 94.56 76 GLU A CA 1
ATOM 642 C C . GLU A 1 76 ? 9.411 0.716 -3.431 1.00 94.56 76 GLU A C 1
ATOM 644 O O . GLU A 1 76 ? 8.949 0.372 -2.344 1.00 94.56 76 GLU A O 1
ATOM 649 N N . SER A 1 77 ? 8.795 1.610 -4.211 1.00 87.75 77 SER A N 1
ATOM 650 C CA . SER A 1 77 ? 7.606 2.348 -3.772 1.00 87.75 77 SER A CA 1
ATOM 651 C C . SER A 1 77 ? 6.444 1.427 -3.379 1.00 87.75 77 SER A C 1
ATOM 653 O O . SER A 1 77 ? 5.798 1.660 -2.359 1.00 87.75 77 SER A O 1
ATOM 655 N N . LEU A 1 78 ? 6.169 0.370 -4.154 1.00 87.19 78 LEU A N 1
ATOM 656 C CA . LEU A 1 78 ? 5.115 -0.597 -3.819 1.00 87.19 78 LEU A CA 1
ATOM 657 C C . LEU A 1 78 ? 5.436 -1.392 -2.546 1.00 87.19 78 LEU A C 1
ATOM 659 O O . LEU A 1 78 ? 4.521 -1.788 -1.819 1.00 87.19 78 LEU A O 1
ATOM 663 N N . THR A 1 79 ? 6.716 -1.665 -2.299 1.00 92.75 79 THR A N 1
ATOM 664 C CA . THR A 1 79 ? 7.180 -2.407 -1.123 1.00 92.75 79 THR A CA 1
ATOM 665 C C . THR A 1 79 ? 7.082 -1.548 0.133 1.00 92.75 79 THR A C 1
ATOM 667 O O . THR A 1 79 ? 6.563 -2.020 1.146 1.00 92.75 79 THR A O 1
ATOM 670 N N . ASP A 1 80 ? 7.483 -0.281 0.047 1.00 90.25 80 ASP A N 1
ATOM 671 C CA . ASP A 1 80 ? 7.346 0.694 1.129 1.00 90.25 80 ASP A CA 1
ATOM 672 C C . ASP A 1 80 ? 5.87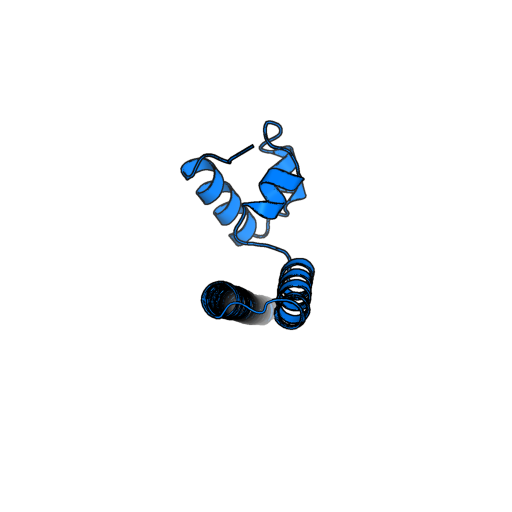7 0.901 1.500 1.00 90.25 80 ASP A C 1
ATOM 674 O O . ASP A 1 80 ? 5.506 0.792 2.672 1.00 90.25 80 ASP A O 1
ATOM 678 N N . ASP A 1 81 ? 5.011 1.110 0.505 1.00 83.56 81 ASP A N 1
ATOM 679 C CA . ASP A 1 81 ? 3.569 1.248 0.725 1.00 83.56 81 ASP A CA 1
ATOM 680 C C . ASP A 1 81 ? 2.993 0.017 1.442 1.00 83.56 81 ASP A C 1
ATOM 682 O O . ASP A 1 81 ? 2.227 0.150 2.404 1.00 83.56 81 ASP A O 1
ATOM 686 N N . LEU A 1 82 ? 3.389 -1.190 1.015 1.00 88.00 82 LEU A N 1
ATOM 687 C CA . LEU A 1 82 ? 2.963 -2.438 1.647 1.00 88.00 82 LEU A CA 1
ATOM 688 C C . LEU A 1 82 ? 3.430 -2.520 3.106 1.00 88.00 82 LEU A C 1
ATOM 690 O O . LEU A 1 82 ? 2.640 -2.871 3.986 1.00 88.00 82 LEU A O 1
ATOM 694 N N . TYR A 1 83 ? 4.691 -2.175 3.370 1.00 91.12 83 TYR A N 1
ATOM 695 C CA . TYR A 1 83 ? 5.260 -2.157 4.715 1.00 91.12 83 TYR A CA 1
ATOM 696 C C . TYR A 1 83 ? 4.512 -1.183 5.630 1.00 91.12 83 TYR A C 1
ATOM 698 O O . TYR A 1 83 ? 4.074 -1.569 6.718 1.00 91.12 83 TYR A O 1
ATOM 706 N N . TYR A 1 84 ? 4.315 0.064 5.197 1.00 85.81 84 TYR A N 1
ATOM 707 C CA . TYR A 1 84 ? 3.663 1.079 6.021 1.00 85.81 84 TYR A CA 1
ATOM 708 C C . TYR A 1 84 ? 2.208 0.731 6.323 1.00 85.81 84 TYR A C 1
ATOM 710 O O . TYR A 1 84 ? 1.764 0.924 7.455 1.00 85.81 84 TYR A O 1
ATOM 718 N N . GLN A 1 85 ? 1.474 0.174 5.357 1.00 82.56 85 GLN A N 1
ATOM 719 C CA . GLN A 1 85 ? 0.105 -0.283 5.596 1.00 82.56 85 GLN A CA 1
ATOM 720 C C . GLN A 1 85 ? 0.054 -1.440 6.603 1.00 82.56 85 GLN A C 1
ATOM 722 O O . GLN A 1 85 ? -0.774 -1.422 7.514 1.00 82.56 85 GLN A O 1
ATOM 727 N N . LEU A 1 86 ? 0.944 -2.430 6.483 1.00 87.19 86 LEU A N 1
ATOM 728 C CA . LEU A 1 86 ? 1.013 -3.544 7.435 1.00 87.19 86 LEU A CA 1
ATOM 729 C C . LEU A 1 86 ? 1.380 -3.062 8.842 1.00 87.19 86 LEU A C 1
ATOM 731 O O . LEU A 1 86 ? 0.744 -3.471 9.814 1.00 87.19 86 LEU A O 1
ATOM 735 N N . LYS A 1 87 ? 2.347 -2.145 8.951 1.00 89.19 87 LYS A N 1
ATOM 736 C CA . LYS A 1 87 ? 2.739 -1.526 10.221 1.00 89.19 87 LYS A CA 1
ATOM 737 C C . LYS A 1 87 ? 1.571 -0.776 10.865 1.00 89.19 87 LYS A C 1
ATOM 739 O O . LYS A 1 87 ? 1.264 -1.017 12.028 1.00 89.19 87 LYS A O 1
ATOM 744 N N . GLN A 1 88 ? 0.878 0.072 10.103 1.00 84.25 88 GLN A N 1
ATOM 745 C CA . GLN A 1 88 ? -0.298 0.801 10.591 1.00 84.25 88 GLN A CA 1
ATOM 746 C C . GLN A 1 88 ? -1.405 -0.145 11.065 1.00 84.25 88 GLN A C 1
ATOM 748 O O . GLN A 1 88 ? -1.994 0.083 12.122 1.00 84.25 88 GLN A O 1
ATOM 753 N N . ASN A 1 89 ? -1.668 -1.224 10.324 1.00 84.88 89 ASN A N 1
ATOM 754 C CA . ASN A 1 89 ? -2.657 -2.221 10.725 1.00 84.88 89 ASN A CA 1
ATOM 755 C C . ASN A 1 89 ? -2.253 -2.934 12.022 1.00 84.88 89 ASN A C 1
ATOM 757 O O . ASN A 1 89 ? -3.094 -3.106 12.900 1.00 84.88 89 ASN A O 1
ATOM 761 N N . SER A 1 90 ? -0.975 -3.291 12.177 1.00 87.38 90 SER A N 1
ATOM 762 C CA . SER A 1 90 ? -0.452 -3.866 13.422 1.00 87.38 90 SER A CA 1
ATOM 763 C C . SER A 1 90 ? -0.634 -2.912 14.608 1.00 87.38 90 SER A C 1
ATOM 765 O O . SER A 1 90 ? -1.140 -3.314 15.654 1.00 87.38 90 SER A O 1
ATOM 767 N N . ASP A 1 91 ? -0.297 -1.629 14.441 1.00 87.75 91 ASP A N 1
ATOM 768 C CA . ASP A 1 91 ? -0.462 -0.612 15.487 1.00 87.75 91 ASP A CA 1
ATOM 769 C C . ASP A 1 91 ? -1.935 -0.428 15.889 1.00 87.75 91 ASP A C 1
ATOM 771 O O . ASP A 1 91 ? -2.249 -0.220 17.065 1.00 87.75 91 ASP A O 1
ATOM 775 N N . LEU A 1 92 ? -2.855 -0.500 14.922 1.00 86.69 92 LEU A N 1
ATOM 776 C CA . LEU A 1 92 ? -4.295 -0.435 15.175 1.00 86.69 92 LEU A CA 1
ATOM 777 C C . LEU A 1 92 ? -4.801 -1.668 15.932 1.00 86.69 92 LEU A C 1
ATOM 779 O O . LEU A 1 92 ? -5.569 -1.505 16.879 1.00 86.69 92 LEU A O 1
ATOM 783 N N . LEU A 1 93 ? -4.346 -2.873 15.578 1.00 89.19 93 LEU A N 1
ATOM 784 C CA . LEU A 1 93 ? -4.710 -4.105 16.289 1.00 89.19 93 LEU A CA 1
ATOM 785 C C . LEU A 1 93 ? -4.244 -4.074 17.750 1.00 89.19 93 LEU A C 1
ATOM 787 O O . LEU A 1 93 ? -5.042 -4.346 18.643 1.00 89.19 93 LEU A O 1
ATOM 791 N N . ILE A 1 94 ? -3.008 -3.631 18.008 1.00 90.94 94 ILE A N 1
ATOM 792 C CA . ILE A 1 94 ? -2.481 -3.457 19.373 1.00 90.94 94 ILE A CA 1
ATOM 793 C C . ILE A 1 94 ? -3.324 -2.443 20.165 1.00 90.94 94 ILE A C 1
ATOM 795 O O . ILE A 1 94 ? -3.573 -2.613 21.360 1.00 90.94 94 ILE A O 1
ATOM 799 N N . LYS A 1 95 ? -3.779 -1.356 19.526 1.00 91.44 95 LYS A N 1
ATOM 800 C CA . LYS A 1 95 ? -4.673 -0.379 20.174 1.00 91.44 95 LYS A CA 1
ATOM 801 C C . LYS A 1 95 ? -6.029 -0.993 20.520 1.00 91.44 95 LYS A C 1
ATOM 803 O O . LYS A 1 95 ? -6.518 -0.748 21.620 1.00 91.44 95 LYS A O 1
ATOM 808 N N . ILE A 1 96 ? -6.615 -1.779 19.616 1.00 89.75 96 ILE A N 1
ATOM 809 C CA . ILE A 1 96 ? -7.882 -2.486 19.855 1.00 89.75 96 ILE A CA 1
ATOM 810 C C . ILE A 1 96 ? -7.728 -3.463 21.022 1.00 89.75 96 ILE A C 1
ATOM 812 O O . ILE A 1 96 ? -8.532 -3.423 21.948 1.00 89.75 96 ILE A O 1
ATOM 816 N N . GLU A 1 97 ? -6.667 -4.271 21.032 1.00 91.31 97 GLU A N 1
ATOM 817 C CA . GLU A 1 97 ? -6.364 -5.206 22.121 1.00 91.31 97 GLU A CA 1
ATOM 818 C C . GLU A 1 97 ? -6.281 -4.489 23.477 1.00 91.31 97 GLU A C 1
ATOM 820 O O . GLU A 1 97 ? -6.936 -4.891 24.438 1.00 91.31 97 GLU A O 1
ATOM 825 N N . LYS A 1 98 ? -5.552 -3.367 23.550 1.00 91.62 98 LYS A N 1
ATOM 826 C CA . LYS A 1 98 ? -5.446 -2.554 24.775 1.00 91.62 98 LYS A CA 1
ATOM 827 C C . LYS A 1 98 ? -6.787 -1.997 25.246 1.00 91.62 98 LYS A C 1
ATOM 829 O O . LYS A 1 98 ? -6.988 -1.860 26.450 1.00 91.62 98 LYS A O 1
ATOM 834 N N . LEU A 1 99 ? -7.676 -1.623 24.327 1.00 92.56 99 LEU A N 1
ATOM 835 C CA . LEU A 1 99 ? -9.009 -1.129 24.674 1.00 92.56 99 LEU A CA 1
ATOM 836 C C . LEU A 1 99 ? -9.895 -2.269 25.184 1.00 92.56 99 LEU A C 1
ATOM 838 O O . LEU A 1 99 ? -10.498 -2.124 26.241 1.00 92.56 99 LEU A O 1
ATOM 842 N N . LEU A 1 100 ? -9.911 -3.416 24.503 1.00 88.62 100 LEU A N 1
ATOM 843 C CA . LEU A 1 100 ? -10.675 -4.593 24.931 1.00 88.62 100 LEU A CA 1
ATOM 844 C C . LEU A 1 100 ? -10.187 -5.137 26.283 1.00 88.62 100 LEU A C 1
ATOM 846 O O . LEU A 1 100 ? -10.997 -5.440 27.155 1.00 88.62 100 LEU A O 1
ATOM 850 N N . GLY A 1 101 ? -8.871 -5.176 26.508 1.00 81.56 101 GLY A N 1
ATOM 851 C CA . GLY A 1 101 ? -8.287 -5.577 27.791 1.00 81.56 101 GLY A CA 1
ATOM 852 C C . GLY A 1 101 ? -8.604 -4.626 28.953 1.00 81.56 101 GLY A C 1
ATOM 853 O O . GLY A 1 101 ? -8.543 -5.040 30.107 1.00 81.56 101 GLY A O 1
ATOM 854 N N . LYS A 1 102 ? -8.964 -3.366 28.668 1.00 61.69 102 LYS A N 1
ATOM 855 C CA . LYS A 1 102 ? -9.459 -2.405 29.669 1.00 61.69 102 LYS A CA 1
ATOM 856 C C . LYS A 1 102 ? -10.961 -2.521 29.932 1.00 61.69 102 LYS A C 1
ATOM 858 O O . LYS A 1 102 ? -11.384 -2.138 31.009 1.00 61.69 102 LYS A O 1
ATOM 863 N N . VAL A 1 103 ? -11.746 -3.004 28.968 1.00 60.47 103 VAL A N 1
ATOM 864 C CA . VAL A 1 103 ? -13.203 -3.197 29.106 1.00 60.47 103 VAL A CA 1
ATOM 865 C C . VAL A 1 103 ? -13.535 -4.449 29.930 1.00 60.47 103 VAL A C 1
ATOM 867 O O . VAL A 1 103 ? -14.582 -4.502 30.560 1.00 60.47 103 VAL A O 1
ATOM 870 N N . ASN A 1 104 ? -12.632 -5.435 29.961 1.00 51.91 104 ASN A N 1
ATOM 871 C CA . ASN A 1 104 ? -12.794 -6.687 30.711 1.00 51.91 104 ASN A CA 1
ATOM 872 C C . ASN A 1 104 ? -12.211 -6.653 32.145 1.00 51.91 104 ASN A C 1
ATOM 874 O O . ASN A 1 104 ? -12.015 -7.714 32.739 1.00 51.91 104 ASN A O 1
ATOM 878 N N . ARG A 1 105 ? -11.886 -5.472 32.686 1.00 48.19 105 ARG A N 1
ATOM 879 C CA . ARG A 1 105 ? -11.471 -5.261 34.085 1.00 48.19 105 ARG A CA 1
ATOM 880 C C . ARG A 1 105 ? -12.460 -4.339 34.776 1.00 48.19 105 ARG A C 1
ATOM 882 O O . ARG A 1 105 ? -12.693 -4.573 35.978 1.00 48.19 105 ARG A O 1
#

Sequence (105 aa):
MKIKTNTLIKMNQLLAKGKTIADIYDKYPRYSYDDIYWQTKYRSFVGTKRMITNRVRKLQFVNDKVSRKHLVDEIESLTDDLYYQLKQNSDLLIKIEKLLGKVNR